Protein AF-A0A256JSR4-F1 (afdb_monomer_lite)

Radius of gyration: 14.25 Å; chains: 1; bounding box: 40×35×31 Å

Foldseek 3Di:
DVVVLVCCQVVVPPPDPDDDDDLVCQQVCVVVVSFDQCQVVDDPVVQCCQCPVDDNVQQVSQADPVPRTGRDGRDDDDDDDDDD

pLDDT: mean 87.36, std 14.27, range [51.12, 98.06]

Organism: Halorubrum ezzemoulense (NCBI:txid337243)

Secondary structure (DSSP, 8-state):
-HHHHHHHHHTT----SS----GGGHHHHHTTT-S--HHHHS-HHHHHHHHHHS-HHHHHHSB-TTT--B-S------------

Structure (mmCIF, N/CA/C/O backbone):
data_AF-A0A256JSR4-F1
#
_entry.id   AF-A0A256JSR4-F1
#
loop_
_atom_site.group_PDB
_atom_site.id
_atom_site.type_symbol
_atom_site.label_atom_id
_atom_site.label_alt_id
_atom_site.label_comp_id
_atom_site.label_asym_id
_atom_site.label_entity_id
_atom_site.label_seq_id
_atom_site.pdbx_PDB_ins_code
_atom_site.Cartn_x
_atom_site.Cartn_y
_atom_site.Cartn_z
_atom_site.occupancy
_atom_site.B_iso_or_equiv
_atom_site.auth_seq_id
_atom_site.auth_comp_id
_atom_site.auth_asym_id
_atom_site.auth_atom_id
_atom_site.pdbx_PDB_model_num
ATOM 1 N N . ARG A 1 1 ? 6.192 -19.974 -4.932 1.00 54.50 1 ARG A N 1
ATOM 2 C CA . ARG A 1 1 ? 5.884 -18.571 -4.562 1.00 54.50 1 ARG A CA 1
ATOM 3 C C . ARG A 1 1 ? 4.432 -18.199 -4.867 1.00 54.50 1 ARG A C 1
ATOM 5 O O . ARG A 1 1 ? 3.632 -18.354 -3.964 1.00 54.50 1 ARG A O 1
ATOM 12 N N . ARG A 1 2 ? 4.019 -17.817 -6.093 1.00 59.00 2 ARG A N 1
ATOM 13 C CA . ARG A 1 2 ? 2.595 -17.477 -6.383 1.00 59.00 2 ARG A CA 1
ATOM 14 C C . ARG A 1 2 ? 1.602 -18.594 -6.019 1.00 59.00 2 ARG A C 1
ATOM 16 O O . ARG A 1 2 ? 0.601 -18.322 -5.374 1.00 59.00 2 ARG A O 1
ATOM 23 N N . SER A 1 3 ? 1.894 -19.843 -6.393 1.00 61.97 3 SER A N 1
ATOM 24 C CA . SER A 1 3 ? 1.011 -20.985 -6.103 1.00 61.97 3 SER A CA 1
ATOM 25 C C . SER A 1 3 ? 0.881 -21.299 -4.610 1.00 61.97 3 SER A C 1
ATOM 27 O O . SER A 1 3 ? -0.137 -21.837 -4.194 1.00 61.97 3 SER A O 1
ATOM 29 N N . GLU A 1 4 ? 1.890 -20.964 -3.803 1.00 61.44 4 GLU A N 1
ATOM 30 C CA . GLU A 1 4 ? 1.867 -21.180 -2.353 1.00 61.44 4 GLU A CA 1
ATOM 31 C C . GLU A 1 4 ? 0.962 -20.152 -1.673 1.00 61.44 4 GLU A C 1
ATOM 33 O O . GLU A 1 4 ? 0.156 -20.537 -0.837 1.00 61.44 4 GLU A O 1
ATOM 38 N N . PHE A 1 5 ? 1.020 -18.881 -2.092 1.00 63.88 5 PHE A N 1
ATOM 39 C CA . PHE A 1 5 ? 0.135 -17.834 -1.570 1.00 63.88 5 PHE A CA 1
ATOM 40 C C . PHE A 1 5 ? -1.327 -18.082 -1.930 1.00 63.88 5 PHE A C 1
ATOM 42 O O . PHE A 1 5 ? -2.182 -18.034 -1.054 1.00 63.88 5 PHE A O 1
ATOM 49 N N . THR A 1 6 ? -1.623 -18.409 -3.192 1.00 63.34 6 THR A N 1
ATOM 50 C CA . THR A 1 6 ? -3.001 -18.717 -3.606 1.00 63.34 6 THR A CA 1
ATOM 51 C C . THR A 1 6 ? -3.542 -19.940 -2.863 1.00 63.34 6 THR A C 1
ATOM 53 O O . THR A 1 6 ? -4.646 -19.888 -2.345 1.00 63.34 6 THR A O 1
ATOM 56 N N . SER A 1 7 ? -2.736 -20.998 -2.715 1.00 62.06 7 SER A N 1
ATOM 57 C CA . SER A 1 7 ? -3.123 -22.190 -1.949 1.00 62.06 7 SER A CA 1
ATOM 58 C C . SER A 1 7 ? -3.338 -21.899 -0.458 1.00 62.06 7 SER A C 1
ATOM 60 O O . SER A 1 7 ? -4.284 -22.411 0.131 1.00 62.06 7 SER A O 1
ATOM 62 N N . ALA A 1 8 ? -2.500 -21.062 0.163 1.00 60.72 8 ALA A N 1
ATOM 63 C CA . ALA A 1 8 ? -2.647 -20.689 1.570 1.00 60.72 8 ALA A CA 1
ATOM 64 C C . ALA A 1 8 ? -3.914 -19.854 1.823 1.00 60.72 8 ALA A C 1
ATOM 66 O O . ALA A 1 8 ? -4.660 -20.161 2.756 1.00 60.72 8 ALA A O 1
ATOM 67 N N . LEU A 1 9 ? -4.180 -18.867 0.958 1.00 62.19 9 LEU A N 1
ATOM 68 C CA . LEU A 1 9 ? -5.366 -18.008 1.026 1.00 62.19 9 LEU A CA 1
ATOM 69 C C . LEU A 1 9 ? -6.655 -18.800 0.754 1.00 62.19 9 LEU A C 1
ATOM 71 O O . LEU A 1 9 ? -7.60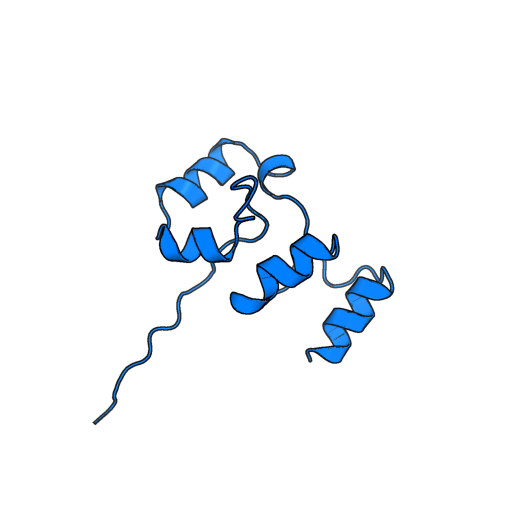3 -18.705 1.528 1.00 62.19 9 LEU A O 1
ATOM 75 N N . ASP A 1 10 ? -6.680 -19.631 -0.293 1.00 61.53 10 ASP A N 1
ATOM 76 C CA . ASP A 1 10 ? -7.851 -20.450 -0.646 1.00 61.53 10 ASP A CA 1
ATOM 77 C C . ASP A 1 10 ? -8.150 -21.526 0.413 1.00 61.53 10 ASP A C 1
ATOM 79 O O . ASP A 1 10 ? -9.301 -21.912 0.610 1.00 61.53 10 ASP A O 1
ATOM 83 N N . ALA A 1 11 ? -7.123 -22.022 1.112 1.00 60.06 11 ALA A N 1
ATOM 84 C CA . ALA A 1 11 ? -7.271 -23.042 2.147 1.00 60.06 11 ALA A CA 1
ATOM 85 C C . ALA A 1 11 ? -7.612 -22.479 3.539 1.00 60.06 11 ALA A C 1
ATOM 87 O O . ALA A 1 11 ? -7.679 -23.262 4.490 1.00 60.06 11 ALA A O 1
ATOM 88 N N . GLY A 1 12 ? -7.766 -21.156 3.691 1.00 53.53 12 GLY A N 1
ATOM 89 C CA . GLY A 1 12 ? -7.984 -20.512 4.992 1.00 53.53 12 GLY A CA 1
ATOM 90 C C . GLY A 1 12 ? -6.886 -20.830 6.015 1.00 53.53 12 GLY A C 1
ATOM 91 O O . GLY A 1 12 ? -7.141 -20.835 7.221 1.00 53.53 12 GLY A O 1
ATOM 92 N N . ARG A 1 13 ? -5.672 -21.178 5.559 1.00 55.12 13 ARG A N 1
ATOM 93 C CA . ARG A 1 13 ? -4.571 -21.520 6.464 1.00 55.12 13 ARG A CA 1
ATOM 94 C C . ARG A 1 13 ? -3.948 -20.229 6.978 1.00 55.12 13 ARG A C 1
ATOM 96 O O . ARG A 1 13 ? -3.451 -19.430 6.199 1.00 55.12 13 ARG A O 1
ATOM 103 N N . ALA A 1 14 ? -3.968 -20.093 8.301 1.00 53.19 14 ALA A N 1
ATOM 104 C CA . ALA A 1 14 ? -3.636 -18.928 9.124 1.00 53.19 14 ALA A CA 1
ATOM 105 C C . ALA A 1 14 ? -2.188 -18.391 9.038 1.00 53.19 14 ALA A C 1
ATOM 107 O O . ALA A 1 14 ? -1.701 -17.788 9.986 1.00 53.19 14 ALA A O 1
ATOM 108 N N . SER A 1 15 ? -1.457 -18.623 7.950 1.00 51.12 15 SER A N 1
ATOM 109 C CA . SER A 1 15 ? -0.188 -17.944 7.713 1.00 51.12 15 SER A CA 1
ATOM 110 C C . SER A 1 15 ? 0.017 -17.718 6.218 1.00 51.12 15 SER A C 1
ATOM 112 O O . SER A 1 15 ? -0.065 -18.668 5.431 1.00 51.12 15 SER A O 1
ATOM 114 N N . PRO A 1 16 ? 0.305 -16.477 5.794 1.00 59.97 16 PRO A N 1
ATOM 115 C CA . PRO A 1 16 ? 0.683 -15.304 6.602 1.00 59.97 16 PRO A CA 1
ATOM 116 C C . PRO A 1 16 ? -0.477 -14.345 6.960 1.00 59.97 16 PRO A C 1
ATOM 118 O O . PRO A 1 16 ? -1.366 -14.132 6.142 1.00 59.97 16 PRO A O 1
ATOM 121 N N . ASP A 1 17 ? -0.410 -13.697 8.132 1.00 78.50 17 ASP A N 1
ATOM 122 C CA . ASP A 1 17 ? -1.330 -12.607 8.531 1.00 78.50 17 ASP A CA 1
ATOM 123 C C . ASP A 1 17 ? -1.113 -11.321 7.711 1.00 78.50 17 ASP A C 1
ATOM 125 O O . ASP A 1 17 ? -2.033 -10.541 7.484 1.00 78.50 17 ASP A O 1
ATOM 129 N N . ILE A 1 18 ? 0.124 -11.101 7.255 1.00 86.31 18 ILE A N 1
ATOM 130 C CA . ILE A 1 18 ? 0.522 -9.988 6.389 1.00 86.31 18 ILE A CA 1
ATOM 131 C C . ILE A 1 18 ? 1.439 -10.546 5.307 1.00 86.31 18 ILE A C 1
ATOM 133 O O . ILE A 1 18 ? 2.421 -11.230 5.605 1.00 86.31 18 ILE A O 1
ATOM 137 N N . PHE A 1 19 ? 1.161 -10.227 4.047 1.00 88.50 19 PHE A N 1
ATOM 138 C CA . PHE A 1 19 ? 2.029 -10.592 2.934 1.00 88.50 19 PHE A CA 1
ATOM 139 C C . PHE A 1 19 ? 2.293 -9.412 2.013 1.00 88.50 19 PHE A C 1
ATOM 141 O O . PHE A 1 19 ? 1.480 -8.504 1.867 1.00 88.50 19 PHE A O 1
ATOM 148 N N . MET A 1 20 ? 3.455 -9.454 1.369 1.00 90.94 20 MET A N 1
ATOM 149 C CA . MET A 1 20 ? 3.794 -8.533 0.298 1.00 90.94 20 MET A CA 1
ATOM 150 C C . MET A 1 20 ? 3.245 -9.074 -1.018 1.00 90.94 20 MET A C 1
ATOM 152 O O . MET A 1 20 ? 3.435 -10.248 -1.349 1.00 90.94 20 MET A O 1
ATOM 156 N N . MET A 1 21 ? 2.605 -8.199 -1.781 1.00 89.88 21 MET A N 1
ATOM 157 C CA . MET A 1 21 ? 2.122 -8.488 -3.122 1.00 89.88 21 MET A CA 1
ATOM 158 C C . MET A 1 21 ? 2.631 -7.431 -4.091 1.00 89.88 21 MET A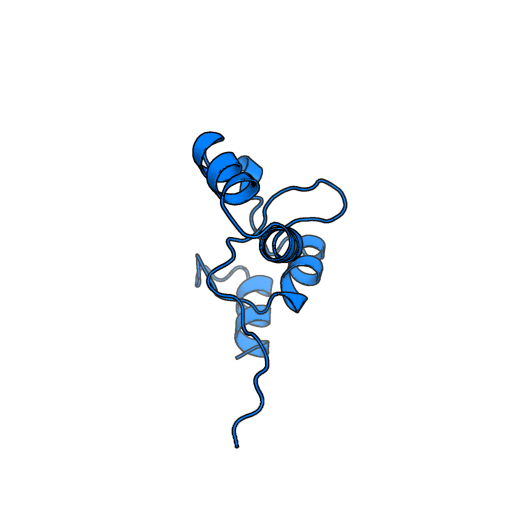 C 1
ATOM 160 O O . MET A 1 21 ? 2.898 -6.296 -3.704 1.00 89.88 21 MET A O 1
ATOM 164 N N . ASP A 1 22 ? 2.752 -7.817 -5.355 1.00 92.56 22 ASP A N 1
ATOM 165 C CA . ASP A 1 22 ? 2.920 -6.841 -6.421 1.00 92.56 22 ASP A CA 1
ATOM 166 C C . ASP A 1 22 ? 1.614 -6.051 -6.618 1.00 92.56 22 ASP A C 1
ATOM 168 O O . ASP A 1 22 ? 0.518 -6.599 -6.479 1.00 92.56 22 ASP A O 1
ATOM 172 N N . SER A 1 23 ? 1.744 -4.771 -6.966 1.00 91.44 23 SER A N 1
ATOM 173 C CA . SER A 1 23 ? 0.629 -3.829 -7.133 1.00 91.44 23 SER A CA 1
ATOM 174 C C . SER A 1 23 ? -0.440 -4.290 -8.139 1.00 91.44 23 SER A C 1
ATOM 176 O O . SER A 1 23 ? -1.618 -3.971 -7.989 1.00 91.44 23 SER A O 1
ATOM 178 N N . GLY A 1 24 ? -0.071 -5.115 -9.128 1.00 92.38 24 GLY A N 1
ATOM 179 C CA . GLY A 1 24 ? -1.011 -5.695 -10.089 1.00 92.38 24 GLY A CA 1
ATOM 180 C C . GLY A 1 24 ? -1.945 -6.763 -9.502 1.00 92.38 24 GLY A C 1
ATOM 181 O O . GLY A 1 24 ? -2.882 -7.192 -10.180 1.00 92.38 24 GLY A O 1
ATOM 182 N N . TRP A 1 25 ? -1.715 -7.212 -8.263 1.00 94.38 25 TRP A N 1
ATOM 183 C CA . TRP A 1 25 ? -2.493 -8.274 -7.614 1.00 94.38 25 TRP A CA 1
ATOM 184 C C . TRP A 1 25 ? -3.576 -7.786 -6.658 1.00 94.38 25 TRP A C 1
ATOM 186 O O . TRP A 1 25 ? -4.457 -8.585 -6.327 1.00 94.38 25 TRP A O 1
ATOM 196 N N . THR A 1 26 ? -3.567 -6.508 -6.276 1.00 94.19 26 THR A N 1
ATOM 197 C CA . THR A 1 26 ? -4.536 -5.940 -5.331 1.00 94.19 26 THR A CA 1
ATOM 198 C C . THR A 1 26 ? -5.973 -6.186 -5.795 1.00 94.19 26 THR A C 1
ATOM 200 O O . THR A 1 26 ? -6.739 -6.850 -5.102 1.00 94.19 26 THR A O 1
ATOM 203 N N . ILE A 1 27 ? -6.328 -5.752 -7.011 1.00 94.94 27 ILE A N 1
ATOM 204 C CA . ILE A 1 27 ? -7.705 -5.857 -7.527 1.00 94.94 27 ILE A CA 1
ATOM 205 C C . ILE A 1 27 ? -8.178 -7.316 -7.638 1.00 94.94 27 ILE A C 1
ATOM 207 O O . ILE A 1 27 ? -9.264 -7.628 -7.144 1.00 94.94 27 ILE A O 1
ATOM 211 N N . PRO A 1 28 ? -7.390 -8.252 -8.210 1.00 94.62 28 PRO A N 1
ATOM 212 C CA . PRO A 1 28 ? -7.746 -9.665 -8.176 1.00 94.62 28 PRO A CA 1
ATOM 213 C C . PRO A 1 28 ? -7.975 -10.230 -6.769 1.00 94.62 28 PRO A C 1
ATOM 215 O O . PRO A 1 28 ? -8.809 -11.122 -6.629 1.00 94.62 28 PRO A O 1
ATOM 218 N N . PHE A 1 29 ? -7.233 -9.781 -5.752 1.00 94.56 29 PHE A N 1
ATOM 219 C CA . PHE A 1 29 ? -7.429 -10.259 -4.382 1.00 94.56 29 PHE A CA 1
ATOM 220 C C . PHE A 1 29 ? -8.647 -9.627 -3.699 1.00 94.56 29 PHE A C 1
ATOM 222 O O . PHE A 1 29 ? -9.377 -10.358 -3.029 1.00 94.56 29 PHE A O 1
ATOM 229 N N . ILE A 1 30 ? -8.931 -8.340 -3.934 1.00 93.88 30 ILE A N 1
ATOM 230 C CA . ILE A 1 30 ? -10.173 -7.684 -3.483 1.00 93.88 30 ILE A CA 1
ATOM 231 C C . ILE A 1 30 ? -11.386 -8.436 -4.042 1.00 93.88 30 ILE A C 1
ATOM 233 O O . ILE A 1 30 ? -12.253 -8.870 -3.288 1.00 93.88 30 ILE A O 1
ATOM 237 N N . ALA A 1 31 ? -11.405 -8.698 -5.353 1.00 93.19 31 ALA A N 1
ATOM 238 C CA . ALA A 1 31 ? -12.510 -9.396 -6.015 1.00 93.19 31 ALA A CA 1
ATOM 239 C C . ALA A 1 31 ? -12.735 -10.835 -5.508 1.00 93.19 31 ALA A C 1
ATOM 241 O O . ALA A 1 31 ? -13.810 -11.399 -5.706 1.00 93.19 31 ALA A O 1
ATOM 242 N N . ARG A 1 32 ? -11.725 -11.442 -4.870 1.00 92.81 32 ARG A N 1
ATOM 243 C CA . ARG A 1 32 ? -11.805 -12.777 -4.258 1.00 92.81 32 ARG A CA 1
ATOM 244 C C . ARG A 1 32 ? -12.033 -12.744 -2.744 1.00 92.81 32 ARG A C 1
ATOM 246 O O . ARG A 1 32 ? -12.076 -13.810 -2.140 1.00 92.81 32 ARG A O 1
ATOM 253 N N . GLY A 1 33 ? -12.158 -11.564 -2.132 1.00 91.19 33 GLY A N 1
ATOM 254 C CA . GLY A 1 33 ? -12.284 -11.424 -0.677 1.00 91.19 33 GLY A CA 1
ATOM 255 C C . GLY A 1 33 ? -11.048 -11.918 0.081 1.00 91.19 33 GLY A C 1
ATOM 256 O O . GLY A 1 33 ? -11.167 -12.446 1.180 1.00 91.19 33 GLY A O 1
ATOM 257 N N . GLN A 1 34 ? -9.867 -11.813 -0.534 1.00 92.50 34 GLN A N 1
ATOM 258 C CA . GLN A 1 34 ? -8.604 -12.326 0.013 1.00 92.50 34 GLN A CA 1
ATOM 259 C C . GLN A 1 34 ? -7.763 -11.251 0.710 1.00 92.50 34 GLN A C 1
ATOM 261 O O . GLN A 1 34 ? -6.687 -11.564 1.215 1.00 92.50 34 GLN A O 1
ATOM 266 N N . LEU A 1 35 ? -8.233 -10.000 0.723 1.00 93.19 35 LEU A N 1
ATOM 267 C CA . LEU A 1 35 ? -7.638 -8.891 1.465 1.00 93.19 35 LEU A CA 1
ATOM 268 C C . LEU A 1 35 ? -8.642 -8.347 2.470 1.00 93.19 35 LE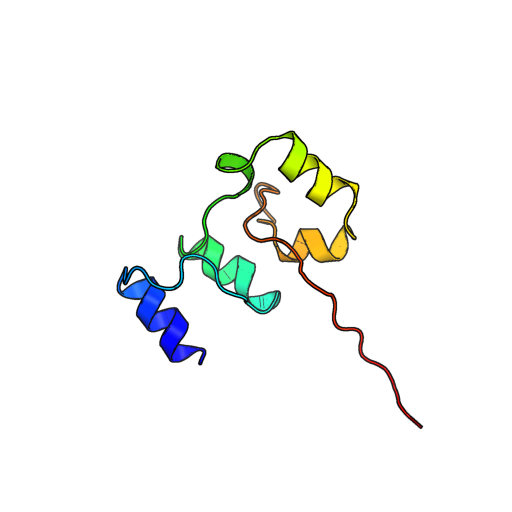U A C 1
ATOM 270 O O . LEU A 1 35 ? -9.847 -8.345 2.227 1.00 93.19 35 LEU A O 1
ATOM 274 N N . VAL A 1 36 ? -8.107 -7.853 3.578 1.00 94.31 36 VAL A N 1
ATOM 275 C CA . VAL A 1 36 ? -8.863 -7.140 4.602 1.00 94.31 36 VAL A CA 1
ATOM 276 C C . VAL A 1 36 ? -9.044 -5.688 4.164 1.00 94.31 36 VAL A C 1
ATOM 278 O O . VAL A 1 36 ? -8.102 -5.083 3.648 1.00 94.31 36 VAL A O 1
ATOM 281 N N . ASN A 1 37 ? -10.238 -5.131 4.378 1.00 97.00 37 ASN A N 1
ATOM 282 C CA . A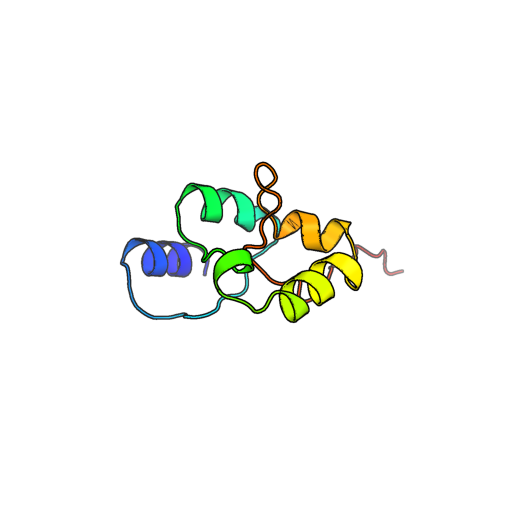SN A 1 37 ? -10.481 -3.707 4.180 1.00 97.00 37 ASN A CA 1
ATOM 283 C C . ASN A 1 37 ? -9.823 -2.916 5.320 1.00 97.00 37 ASN A C 1
ATOM 285 O O . ASN A 1 37 ? -10.337 -2.847 6.435 1.00 97.00 37 ASN A O 1
ATOM 289 N N . LEU A 1 38 ? -8.668 -2.316 5.053 1.00 96.56 38 LEU A N 1
ATOM 290 C CA . LEU A 1 38 ? -7.921 -1.554 6.049 1.00 96.56 38 LEU A CA 1
ATOM 291 C C . LEU A 1 38 ? -8.600 -0.225 6.393 1.00 96.56 38 LEU A C 1
ATOM 293 O O . LEU A 1 38 ? -8.346 0.293 7.477 1.00 96.56 38 LEU A O 1
ATOM 297 N N . SER A 1 39 ? -9.467 0.312 5.523 1.00 97.69 39 SER A N 1
ATOM 298 C CA . SER A 1 39 ? -10.288 1.484 5.862 1.00 97.69 39 SER A CA 1
ATOM 299 C C . SER A 1 39 ? -11.238 1.206 7.032 1.00 97.69 39 SER A C 1
ATOM 301 O O . SER A 1 39 ? -11.588 2.131 7.760 1.00 97.69 39 SER A O 1
ATOM 303 N N . GLU A 1 40 ? -11.666 -0.049 7.201 1.00 97.00 40 GLU A N 1
ATOM 304 C CA . GLU A 1 40 ? -12.583 -0.471 8.267 1.00 97.00 40 GLU A CA 1
ATOM 305 C C . GLU A 1 40 ? -11.839 -0.890 9.544 1.00 97.00 40 GLU A C 1
ATOM 307 O O . GLU A 1 40 ? -12.336 -0.673 10.647 1.00 97.00 40 GLU A O 1
ATOM 312 N N . GLU A 1 41 ? -10.641 -1.465 9.401 1.00 95.81 41 GLU A N 1
ATOM 313 C CA . GLU A 1 41 ? -9.886 -2.049 10.519 1.00 95.81 41 GLU A CA 1
ATOM 314 C C . GLU A 1 41 ? -8.857 -1.097 11.153 1.00 95.81 41 GLU A C 1
ATOM 316 O O . GLU A 1 41 ? -8.472 -1.273 12.312 1.00 95.81 41 GLU A O 1
ATOM 321 N N . LEU A 1 42 ? -8.369 -0.094 10.414 1.00 96.00 42 LEU A N 1
ATOM 322 C CA . LEU A 1 42 ? -7.399 0.879 10.925 1.00 96.00 42 LEU A CA 1
ATOM 323 C C . LEU A 1 42 ? -8.083 2.142 11.456 1.00 96.00 42 LEU A C 1
ATOM 325 O O . LEU A 1 42 ? -9.213 2.476 11.111 1.00 96.00 42 LEU A O 1
ATOM 329 N N . SER A 1 43 ? -7.363 2.894 12.293 1.00 97.75 43 SER A N 1
ATOM 330 C CA . SER A 1 43 ? -7.841 4.203 12.742 1.00 97.75 43 SER A CA 1
ATOM 331 C C . SER A 1 43 ? -7.939 5.186 11.573 1.00 97.75 43 SER A C 1
ATOM 333 O O . SER A 1 43 ? -7.101 5.173 10.666 1.00 97.75 43 SER A O 1
ATOM 335 N N . SER A 1 44 ? -8.905 6.107 11.640 1.00 96.94 44 SER A N 1
ATOM 336 C CA . SER A 1 44 ? -9.076 7.160 10.631 1.00 96.94 44 SER A CA 1
ATOM 337 C C . SER A 1 44 ? -7.806 7.992 10.434 1.00 96.94 44 SER A C 1
ATOM 339 O O . SER A 1 44 ? -7.441 8.281 9.304 1.00 96.94 44 SER A O 1
ATOM 341 N N . GLU A 1 45 ? -7.079 8.293 11.515 1.00 98.06 45 GLU A N 1
ATOM 342 C CA . GLU A 1 45 ? -5.790 8.998 11.464 1.00 98.06 45 GLU A CA 1
ATOM 343 C C . GLU A 1 45 ? -4.754 8.251 10.606 1.00 98.06 45 GLU A C 1
ATOM 345 O O . GLU A 1 45 ? -4.044 8.863 9.810 1.00 98.06 45 GLU A O 1
ATOM 350 N N . THR A 1 46 ? -4.686 6.921 10.724 1.00 97.44 46 THR A N 1
ATOM 351 C CA . THR A 1 46 ? -3.743 6.104 9.944 1.00 97.44 46 THR A CA 1
ATOM 352 C C . THR A 1 46 ? -4.133 6.082 8.470 1.00 97.44 46 THR A C 1
ATOM 354 O O . THR A 1 46 ? -3.278 6.246 7.598 1.00 97.44 46 THR A O 1
ATOM 357 N N . VAL A 1 47 ? -5.425 5.903 8.189 1.00 97.50 47 VAL A N 1
ATOM 358 C CA . VAL A 1 47 ? -5.958 5.889 6.822 1.00 97.50 47 VAL A CA 1
ATOM 359 C C . VAL A 1 47 ? -5.718 7.241 6.145 1.00 97.50 47 VAL A C 1
ATOM 361 O O . VAL A 1 47 ? -5.181 7.288 5.037 1.00 97.50 47 VAL A O 1
ATOM 364 N N . GLU A 1 48 ? -6.022 8.343 6.832 1.00 97.56 48 GLU A N 1
ATOM 365 C CA . GLU A 1 48 ? -5.767 9.702 6.348 1.00 97.56 48 GLU A CA 1
ATOM 366 C C . GLU A 1 48 ? -4.278 9.965 6.134 1.00 97.56 48 GLU A C 1
ATOM 368 O O . GLU A 1 48 ? -3.904 10.581 5.135 1.00 97.56 48 GLU A O 1
ATOM 373 N N . TYR A 1 49 ? -3.409 9.488 7.029 1.00 97.62 49 TYR A N 1
ATOM 374 C CA . TYR A 1 49 ? -1.968 9.638 6.859 1.00 97.62 49 TYR A CA 1
ATOM 375 C C . TYR A 1 49 ? -1.484 8.975 5.565 1.00 97.62 49 TYR A C 1
ATOM 377 O O . TYR A 1 49 ? -0.762 9.611 4.793 1.00 97.62 49 TYR A O 1
ATOM 385 N N . VAL A 1 50 ? -1.919 7.739 5.292 1.00 97.19 50 VAL A N 1
ATOM 386 C CA . VAL A 1 50 ? -1.574 7.034 4.048 1.00 97.19 50 VAL A CA 1
ATOM 387 C C . VAL A 1 50 ? -2.142 7.775 2.839 1.00 97.19 50 VAL A C 1
ATOM 389 O O . VAL A 1 50 ? -1.399 8.075 1.910 1.00 97.19 50 VAL A O 1
ATOM 392 N N . GLN A 1 51 ? -3.428 8.127 2.847 1.00 95.19 51 GLN A N 1
ATOM 393 C CA . GLN A 1 51 ? -4.073 8.760 1.692 1.00 95.19 51 GLN A CA 1
ATOM 394 C C . GLN A 1 51 ? -3.508 10.150 1.368 1.00 95.19 51 GLN A C 1
ATOM 396 O O . GLN A 1 51 ? -3.380 10.497 0.194 1.00 95.19 51 GLN A O 1
ATOM 401 N N . ASN A 1 52 ? -3.146 10.932 2.388 1.00 97.00 52 ASN A N 1
ATOM 402 C CA . ASN A 1 52 ? -2.749 12.331 2.213 1.00 97.00 52 ASN A CA 1
ATOM 403 C C . ASN A 1 52 ? -1.232 12.545 2.152 1.00 97.00 52 ASN A C 1
ATOM 405 O O . ASN A 1 52 ? -0.788 13.541 1.582 1.00 97.00 52 ASN A O 1
ATOM 409 N N . SER A 1 53 ? -0.432 11.652 2.746 1.0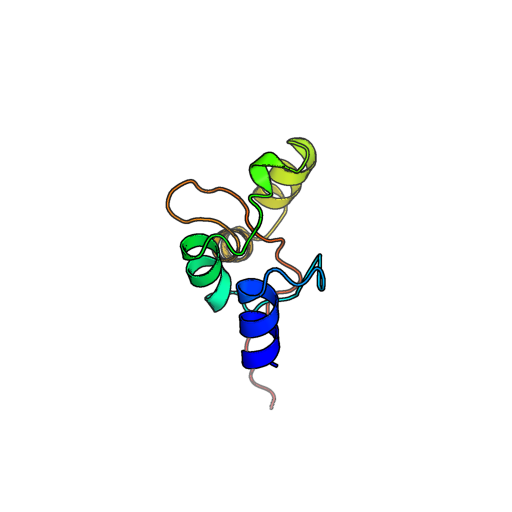0 97.00 53 SER A N 1
ATOM 410 C CA . SER A 1 53 ? 1.026 11.839 2.841 1.00 97.00 53 SER A CA 1
ATOM 411 C C . SER A 1 53 ? 1.817 10.971 1.864 1.00 97.00 53 SER A C 1
ATOM 413 O O . SER A 1 53 ? 2.997 11.242 1.639 1.00 97.00 53 SER A O 1
ATOM 415 N N . TYR A 1 54 ? 1.209 9.926 1.292 1.00 96.06 54 TYR A N 1
ATOM 416 C CA . TYR A 1 54 ? 1.880 9.050 0.330 1.00 96.06 54 TYR A CA 1
ATOM 417 C C . TYR A 1 54 ? 1.650 9.558 -1.096 1.00 96.06 54 TYR A C 1
ATOM 419 O O . TYR A 1 54 ? 0.768 10.371 -1.372 1.00 96.06 54 TYR A O 1
ATOM 427 N N . LEU A 1 55 ? 2.451 9.057 -2.039 1.00 95.19 55 LEU A N 1
ATOM 428 C CA . LEU A 1 55 ? 2.233 9.331 -3.454 1.00 95.19 55 LEU A CA 1
ATOM 429 C C . LEU A 1 55 ? 0.876 8.755 -3.889 1.00 95.19 55 LEU A C 1
ATOM 431 O O . LEU A 1 55 ? 0.668 7.543 -3.825 1.00 95.19 55 LEU A O 1
ATOM 435 N N . SER A 1 56 ? -0.023 9.610 -4.381 1.00 94.81 56 SER A N 1
ATOM 436 C CA . SER A 1 56 ? -1.401 9.230 -4.730 1.00 94.81 56 SER A CA 1
ATOM 437 C C . SER A 1 56 ? -1.483 8.085 -5.740 1.00 94.81 56 SER A C 1
ATOM 439 O O . SER A 1 56 ? -2.331 7.204 -5.612 1.00 94.81 56 SER A O 1
ATOM 441 N N . SER A 1 57 ? -0.568 8.043 -6.714 1.00 94.25 57 SER A N 1
ATOM 442 C CA . SER A 1 57 ? -0.502 6.945 -7.679 1.00 94.25 57 SER A CA 1
ATOM 443 C C . SER A 1 57 ? -0.144 5.617 -7.014 1.00 94.25 57 SER A C 1
ATOM 445 O O . SER A 1 57 ? -0.722 4.601 -7.379 1.00 94.25 57 SER A O 1
ATOM 447 N N . ALA A 1 58 ? 0.726 5.609 -6.001 1.00 94.88 58 ALA A N 1
ATOM 448 C CA . ALA A 1 58 ? 1.046 4.396 -5.256 1.00 94.88 58 ALA A CA 1
ATOM 449 C C . ALA A 1 58 ? -0.163 3.920 -4.435 1.00 94.88 58 ALA A C 1
ATOM 451 O O . ALA A 1 58 ? -0.523 2.746 -4.514 1.00 94.88 58 ALA A O 1
ATOM 452 N N . VAL A 1 59 ? -0.834 4.835 -3.723 1.00 96.38 59 VAL A N 1
ATOM 453 C CA . VAL A 1 59 ? -2.050 4.530 -2.945 1.00 96.38 59 VAL A CA 1
ATOM 454 C C . VAL A 1 59 ? -3.143 3.953 -3.843 1.00 96.38 59 VAL A C 1
ATOM 456 O O . VAL A 1 59 ? -3.707 2.918 -3.512 1.00 96.38 59 VAL A O 1
ATOM 459 N N . SER A 1 60 ? -3.358 4.526 -5.033 1.00 96.12 60 SER A N 1
ATOM 460 C CA . SER A 1 60 ? -4.372 4.032 -5.976 1.00 96.12 60 SER A CA 1
ATOM 461 C C . SER A 1 60 ? -4.175 2.576 -6.410 1.00 96.12 60 SER A C 1
ATOM 463 O O . SER A 1 60 ? -5.144 1.910 -6.756 1.00 96.12 60 SER A O 1
ATOM 465 N N . THR A 1 61 ? -2.944 2.051 -6.359 1.00 95.50 61 THR A N 1
ATOM 466 C CA . THR A 1 61 ? -2.683 0.634 -6.670 1.00 95.50 61 THR A CA 1
ATOM 467 C C . THR A 1 61 ? -3.021 -0.321 -5.526 1.00 95.50 61 THR A C 1
ATOM 469 O O . THR A 1 61 ? -3.131 -1.528 -5.740 1.00 95.50 61 THR A O 1
ATOM 472 N N . ALA A 1 62 ? -3.181 0.209 -4.315 1.00 96.69 62 ALA A N 1
ATOM 473 C CA . ALA A 1 62 ? -3.537 -0.532 -3.112 1.00 96.69 62 ALA A CA 1
ATOM 474 C C . ALA A 1 62 ? -5.000 -0.302 -2.681 1.00 96.69 62 ALA A C 1
ATOM 476 O O . ALA A 1 62 ? -5.420 -0.838 -1.654 1.00 96.69 62 ALA A O 1
ATOM 477 N N . SER A 1 63 ? -5.768 0.470 -3.457 1.00 97.44 63 SER A N 1
ATOM 478 C CA . SER A 1 63 ? -7.161 0.816 -3.174 1.00 97.44 63 SER A CA 1
ATOM 479 C C . SER A 1 63 ? -8.147 0.117 -4.110 1.00 97.44 63 SER A C 1
ATOM 481 O O . SER A 1 63 ? -7.821 -0.171 -5.264 1.00 97.44 63 SER A O 1
ATOM 483 N N . ASP A 1 64 ? -9.375 -0.116 -3.642 1.00 97.19 64 ASP A N 1
ATOM 484 C CA . ASP A 1 64 ? -10.483 -0.485 -4.529 1.00 97.19 64 ASP A CA 1
ATOM 485 C C . ASP A 1 64 ? -10.849 0.718 -5.422 1.00 97.19 64 ASP A C 1
ATOM 487 O O . ASP A 1 64 ? -11.181 1.782 -4.899 1.00 97.19 64 ASP A O 1
ATOM 491 N N . PRO A 1 65 ? -10.834 0.597 -6.761 1.00 95.06 65 PRO A N 1
ATOM 492 C CA . PRO A 1 65 ? -11.231 1.675 -7.662 1.00 95.06 65 PRO A CA 1
ATOM 493 C C . PRO A 1 65 ? -12.715 2.048 -7.561 1.00 95.06 65 PRO A C 1
ATOM 495 O O . PRO A 1 65 ? -13.091 3.113 -8.050 1.00 95.06 65 PRO A O 1
ATOM 498 N N . SER A 1 66 ? -13.559 1.185 -6.983 1.00 94.88 66 SER A N 1
ATOM 499 C CA . SER A 1 66 ? -14.999 1.442 -6.859 1.00 94.88 66 SER A CA 1
ATOM 500 C C . SER A 1 66 ? -15.328 2.236 -5.597 1.00 94.88 66 SER A C 1
ATOM 502 O O . SER A 1 66 ? -15.999 3.264 -5.695 1.00 94.88 66 SER A O 1
ATOM 504 N N . SER A 1 67 ? -14.869 1.779 -4.425 1.00 96.12 67 SER A N 1
ATOM 505 C CA . SER A 1 67 ? -15.126 2.467 -3.151 1.00 96.12 67 SER A CA 1
ATOM 506 C C . SER A 1 67 ? -14.070 3.511 -2.778 1.00 96.12 67 SER A C 1
ATOM 508 O O . SER A 1 67 ? -14.383 4.470 -2.077 1.00 96.12 67 SER A O 1
ATOM 510 N N . GLY A 1 68 ? -12.833 3.357 -3.256 1.00 95.88 68 GLY A N 1
ATOM 511 C CA . GLY A 1 68 ? -11.672 4.130 -2.808 1.00 95.88 68 GLY A CA 1
ATOM 512 C C . GLY A 1 68 ? -11.011 3.580 -1.539 1.00 95.88 68 GLY A C 1
ATOM 513 O O . GLY A 1 68 ? -10.009 4.140 -1.090 1.00 95.88 68 GLY A O 1
ATOM 514 N N . ASP A 1 69 ? -11.530 2.489 -0.973 1.00 97.81 69 ASP A N 1
ATOM 515 C CA . ASP A 1 69 ? -11.023 1.926 0.276 1.00 97.81 69 ASP A CA 1
ATOM 516 C C . ASP A 1 69 ? -9.639 1.311 0.136 1.00 97.81 69 ASP A C 1
ATOM 518 O O . ASP A 1 69 ? -9.259 0.819 -0.926 1.00 97.81 69 ASP A O 1
ATOM 522 N N . LEU A 1 70 ? -8.887 1.325 1.234 1.00 97.44 70 LEU A N 1
ATOM 523 C CA . LEU A 1 70 ? -7.521 0.833 1.287 1.00 97.44 70 LEU A CA 1
ATOM 524 C C . LEU A 1 70 ? -7.498 -0.667 1.611 1.00 97.44 70 LEU A C 1
ATOM 526 O O . LEU A 1 70 ? -8.009 -1.089 2.642 1.00 97.44 70 LEU A O 1
ATOM 530 N N . PHE A 1 71 ? -6.832 -1.467 0.779 1.00 97.31 71 PHE A N 1
ATOM 531 C CA . PHE A 1 71 ? -6.662 -2.917 0.984 1.00 97.31 71 PHE A CA 1
ATOM 532 C C . PHE A 1 71 ? -5.192 -3.341 1.126 1.00 97.31 71 PHE A C 1
ATOM 534 O O . PHE A 1 71 ? -4.877 -4.520 1.288 1.00 97.31 71 PHE A O 1
ATOM 541 N N . GLY A 1 72 ? -4.271 -2.381 1.083 1.00 95.38 72 GLY A N 1
ATOM 542 C CA . GLY A 1 72 ? -2.851 -2.595 1.321 1.00 95.38 72 GLY A CA 1
ATOM 543 C C . GLY A 1 72 ? -2.132 -1.280 1.599 1.00 95.38 72 GLY A C 1
ATOM 544 O O . GLY A 1 72 ? -2.664 -0.205 1.349 1.00 95.38 72 GLY A O 1
ATOM 545 N N . VAL A 1 73 ? -0.901 -1.356 2.100 1.00 95.56 73 VAL A N 1
ATOM 546 C CA . VAL A 1 73 ? -0.061 -0.174 2.336 1.00 95.56 73 VAL A CA 1
ATOM 547 C C . VAL A 1 73 ? 1.111 -0.200 1.351 1.00 95.56 73 VAL A C 1
ATOM 549 O O . VAL A 1 73 ? 1.886 -1.161 1.378 1.00 95.56 73 VAL A O 1
ATOM 552 N N . PRO A 1 74 ? 1.269 0.813 0.476 1.00 95.31 74 PRO A N 1
ATOM 553 C CA . PRO A 1 74 ? 2.412 0.880 -0.429 1.00 95.31 74 PRO A CA 1
ATOM 554 C C . PRO A 1 74 ? 3.731 0.950 0.351 1.00 95.31 74 PRO A C 1
ATOM 556 O O . PRO A 1 74 ? 3.895 1.823 1.199 1.00 95.31 74 PRO A O 1
ATOM 559 N N . LEU A 1 75 ? 4.674 0.046 0.066 1.00 92.75 75 LEU A N 1
ATOM 560 C CA . LEU A 1 75 ? 5.931 -0.039 0.821 1.00 92.75 75 LEU A CA 1
ATOM 561 C C . LEU A 1 75 ? 7.086 0.704 0.139 1.00 92.75 75 LEU A C 1
ATOM 563 O O . LEU A 1 75 ? 7.770 1.510 0.762 1.00 92.75 75 LEU A O 1
ATOM 567 N N . PHE A 1 76 ? 7.300 0.443 -1.148 1.00 89.69 76 PHE A N 1
ATOM 568 C CA . PHE A 1 76 ? 8.251 1.165 -1.985 1.00 89.69 76 PHE A CA 1
ATOM 569 C C . PHE A 1 76 ? 7.786 1.108 -3.446 1.00 89.69 76 PHE A C 1
ATOM 571 O O . PHE A 1 76 ? 7.235 0.091 -3.872 1.00 89.69 76 PHE A O 1
ATOM 578 N N . PRO A 1 77 ? 7.977 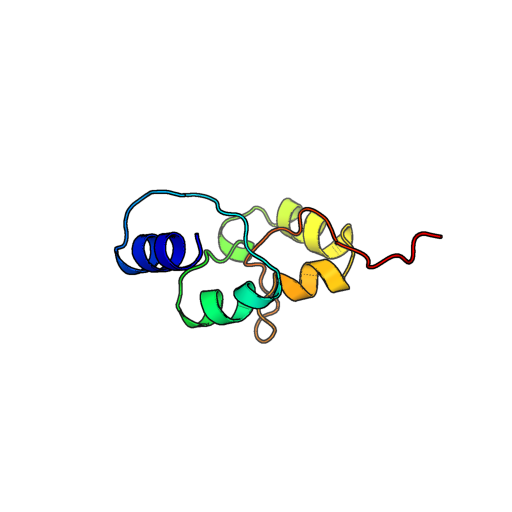2.183 -4.219 1.00 87.81 77 PRO A N 1
ATOM 579 C CA . PRO A 1 77 ? 7.836 2.136 -5.664 1.00 87.81 77 PRO A CA 1
ATOM 580 C C . PRO A 1 77 ? 9.127 1.622 -6.313 1.00 87.81 77 PRO A C 1
ATOM 582 O O . PRO A 1 77 ? 10.224 1.997 -5.899 1.00 87.81 77 PRO A O 1
ATOM 585 N N . ASP A 1 78 ? 8.987 0.842 -7.382 1.00 84.69 78 ASP A N 1
ATOM 586 C CA . ASP A 1 78 ? 10.087 0.556 -8.301 1.00 84.69 78 ASP A CA 1
ATOM 587 C C . ASP A 1 78 ? 9.997 1.487 -9.511 1.00 84.69 78 ASP A C 1
ATOM 589 O O . ASP A 1 78 ? 8.963 1.575 -10.179 1.00 84.69 78 ASP A O 1
ATOM 593 N N . TYR A 1 79 ? 11.099 2.174 -9.807 1.00 86.12 79 TYR A N 1
ATOM 594 C CA . TYR A 1 79 ? 11.213 3.031 -10.981 1.00 86.12 79 TYR A CA 1
ATOM 595 C C . TYR A 1 79 ? 12.243 2.444 -11.944 1.00 86.12 79 TYR A C 1
ATOM 597 O O . TYR A 1 79 ? 13.406 2.285 -11.564 1.00 86.12 79 TYR A O 1
ATOM 605 N N . PRO A 1 80 ? 11.859 2.127 -13.193 1.00 88.44 80 PRO A N 1
ATOM 606 C CA . PRO A 1 80 ? 12.819 1.651 -14.173 1.00 88.44 80 PRO A CA 1
ATOM 607 C C . PRO A 1 80 ? 13.833 2.757 -14.483 1.00 88.44 80 PRO A C 1
ATOM 609 O O . PRO A 1 80 ? 13.466 3.899 -14.761 1.00 88.44 80 PRO A O 1
ATOM 612 N N . VAL A 1 81 ? 15.116 2.403 -14.461 1.00 93.69 81 VAL A N 1
ATOM 613 C CA . VAL A 1 81 ? 16.239 3.299 -14.758 1.00 93.69 81 VAL A CA 1
ATOM 614 C C . VAL A 1 81 ? 17.157 2.660 -15.798 1.00 93.69 81 VAL A C 1
ATOM 616 O O . VAL A 1 81 ? 17.329 1.442 -15.827 1.00 93.69 81 VAL A O 1
ATOM 619 N N . ILE A 1 82 ? 17.752 3.480 -16.666 1.00 94.19 82 ILE A N 1
ATOM 620 C CA . ILE A 1 82 ? 18.780 3.033 -17.614 1.00 94.19 82 ILE A CA 1
ATOM 621 C C . ILE A 1 82 ? 20.143 3.253 -16.961 1.00 94.19 82 ILE A C 1
ATOM 623 O O . ILE A 1 82 ? 20.486 4.381 -16.614 1.00 94.19 82 ILE A O 1
ATOM 627 N N . HIS A 1 83 ? 20.912 2.179 -16.808 1.00 89.81 83 HIS A N 1
ATOM 628 C CA . HIS A 1 83 ? 22.295 2.229 -16.339 1.00 89.81 83 HIS A CA 1
ATOM 629 C C . HIS A 1 83 ? 23.223 2.205 -17.558 1.00 89.81 83 HIS A C 1
ATOM 631 O O . HIS A 1 83 ? 23.023 1.379 -18.451 1.00 89.81 83 HIS A O 1
ATOM 637 N N . TYR A 1 84 ? 24.207 3.102 -17.596 1.00 88.62 84 TYR A N 1
ATOM 638 C CA . TYR A 1 84 ? 25.215 3.189 -18.654 1.00 88.62 84 TYR A CA 1
ATOM 639 C C . TYR A 1 84 ? 26.626 3.051 -18.083 1.00 88.62 84 TYR A C 1
ATOM 641 O O . TYR A 1 84 ? 26.818 3.402 -16.896 1.00 88.62 84 TYR A O 1
#

Sequence (84 aa):
RRSEFTSALDAGRASPDIFMMDSGWTIPFIARGQLVNLSEELSSETVEYVQNSYLSSAVSTASDPSSGDLFGVPLFPDYPVIHY